Protein AF-A0A0F8Q8J5-F1 (afdb_monomer_lite)

Structure (mmCIF, N/CA/C/O backbone):
data_AF-A0A0F8Q8J5-F1
#
_entry.id   AF-A0A0F8Q8J5-F1
#
loop_
_atom_site.group_PDB
_atom_site.id
_atom_site.type_symbol
_atom_site.label_atom_id
_atom_site.label_alt_id
_atom_site.label_comp_id
_atom_site.label_asym_id
_atom_site.label_entity_id
_atom_site.label_seq_id
_atom_site.pdbx_PDB_ins_code
_atom_site.Cartn_x
_atom_site.Cartn_y
_atom_site.Cartn_z
_atom_site.occupancy
_atom_site.B_iso_or_equiv
_atom_site.auth_seq_id
_atom_site.auth_comp_id
_atom_site.auth_asym_id
_atom_site.auth_atom_id
_atom_site.pdbx_PDB_model_num
ATOM 1 N N . MET A 1 1 ? 13.272 12.198 31.734 1.00 34.09 1 MET A N 1
ATOM 2 C CA . MET A 1 1 ? 12.388 11.013 31.678 1.00 34.09 1 MET A CA 1
ATOM 3 C C . MET A 1 1 ? 11.364 11.241 30.573 1.00 34.09 1 MET A C 1
ATOM 5 O O . MET A 1 1 ? 10.399 11.965 30.778 1.00 34.09 1 MET A O 1
ATOM 9 N N . THR A 1 2 ? 11.617 10.752 29.359 1.00 37.69 2 THR A N 1
ATOM 10 C CA . THR A 1 2 ? 10.671 10.881 28.241 1.00 37.69 2 THR A CA 1
ATOM 11 C C . THR A 1 2 ? 9.545 9.869 28.432 1.00 37.69 2 THR A C 1
ATOM 13 O O . THR A 1 2 ? 9.753 8.661 28.356 1.00 37.69 2 THR A O 1
ATOM 16 N N . ASN A 1 3 ? 8.344 10.369 28.731 1.00 39.03 3 ASN A N 1
ATOM 17 C CA . ASN A 1 3 ? 7.137 9.562 28.869 1.00 39.03 3 ASN A CA 1
ATOM 18 C C . ASN A 1 3 ? 6.794 8.907 27.526 1.00 39.03 3 ASN A C 1
ATOM 20 O O . ASN A 1 3 ? 6.099 9.488 26.690 1.00 39.03 3 ASN A O 1
ATOM 24 N N . ASN A 1 4 ? 7.257 7.673 27.330 1.00 47.84 4 ASN A N 1
ATOM 25 C CA . ASN A 1 4 ? 6.847 6.821 26.225 1.00 47.84 4 ASN A CA 1
ATOM 26 C C . ASN A 1 4 ? 5.393 6.380 26.472 1.00 47.84 4 ASN A C 1
ATOM 28 O O . ASN A 1 4 ? 5.122 5.302 26.998 1.00 47.84 4 ASN A O 1
ATOM 32 N N . LYS A 1 5 ? 4.428 7.240 26.114 1.00 44.72 5 LYS A N 1
ATOM 33 C CA . LYS A 1 5 ? 3.005 6.879 26.027 1.00 44.72 5 LYS A CA 1
ATOM 34 C C . LYS A 1 5 ? 2.845 5.844 24.912 1.00 44.72 5 LYS A C 1
ATOM 36 O O . LYS A 1 5 ? 2.511 6.174 23.775 1.00 44.72 5 LYS A O 1
ATOM 41 N N . PHE A 1 6 ? 3.070 4.574 25.235 1.00 51.75 6 PHE A N 1
ATOM 42 C CA . PHE A 1 6 ? 2.708 3.456 24.375 1.00 51.75 6 PHE A CA 1
ATOM 43 C C . PHE A 1 6 ? 1.179 3.341 24.366 1.00 51.75 6 PHE A C 1
ATOM 45 O O . PHE A 1 6 ? 0.557 2.615 25.138 1.00 51.75 6 PHE A O 1
ATOM 52 N N . SER A 1 7 ? 0.541 4.143 23.512 1.00 49.03 7 SER A N 1
ATOM 53 C CA . SER A 1 7 ? -0.896 4.078 23.270 1.00 49.03 7 SER A CA 1
ATOM 54 C C . SER A 1 7 ? -1.212 2.767 22.546 1.00 49.03 7 SER A C 1
ATOM 56 O O . SER A 1 7 ? -1.188 2.687 21.315 1.00 49.03 7 SER A O 1
ATOM 58 N N . GLY A 1 8 ? -1.522 1.715 23.309 1.00 49.91 8 GLY A N 1
ATOM 59 C CA . GLY A 1 8 ? -1.891 0.390 22.789 1.00 49.91 8 GLY A CA 1
ATOM 60 C C . GLY A 1 8 ? -3.088 0.396 21.821 1.00 49.91 8 GLY A C 1
ATOM 61 O O . GLY A 1 8 ? -3.301 -0.564 21.080 1.00 49.91 8 GLY A O 1
ATOM 62 N N . LYS A 1 9 ? -3.846 1.502 21.743 1.00 52.50 9 LYS A N 1
ATOM 63 C CA . LYS A 1 9 ? -4.926 1.691 20.760 1.00 52.50 9 LYS A CA 1
ATOM 64 C C . LYS A 1 9 ? -4.408 1.919 19.332 1.00 52.50 9 LYS A C 1
ATOM 66 O O . LYS A 1 9 ? -5.085 1.537 18.378 1.00 52.50 9 LYS A O 1
ATOM 71 N N . THR A 1 10 ? -3.220 2.500 19.160 1.00 55.69 10 THR A N 1
ATOM 72 C CA . THR A 1 10 ? -2.660 2.822 17.833 1.00 55.69 10 THR A CA 1
ATOM 73 C C . THR A 1 10 ? -1.982 1.610 17.184 1.00 55.69 10 THR A C 1
ATOM 75 O O . THR A 1 10 ? -2.026 1.456 15.960 1.00 55.69 10 THR A O 1
ATOM 78 N N . GLN A 1 11 ? -1.417 0.697 17.982 1.00 56.94 11 GLN A N 1
ATOM 79 C CA . GLN A 1 11 ? -0.799 -0.527 17.459 1.00 56.94 11 GLN A CA 1
ATOM 80 C C . GLN A 1 11 ? -1.823 -1.546 16.941 1.00 56.94 11 GLN A C 1
ATOM 82 O O . GLN A 1 11 ? -1.641 -2.082 15.848 1.00 56.94 11 GLN A O 1
ATOM 87 N N . ARG A 1 12 ? -2.954 -1.750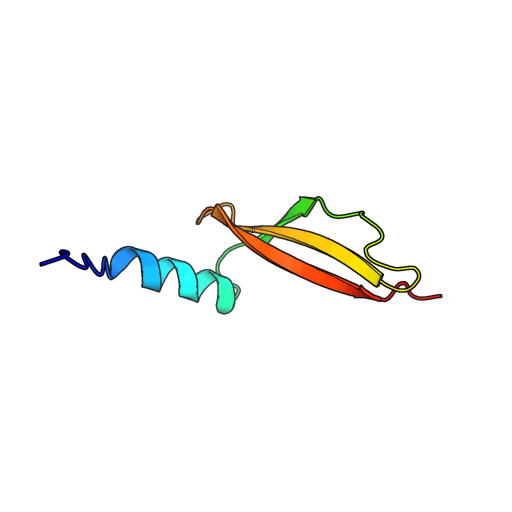 17.638 1.00 59.38 12 ARG A N 1
ATOM 88 C CA . ARG A 1 12 ? -4.024 -2.647 17.150 1.00 59.38 12 ARG A CA 1
ATOM 89 C C . ARG A 1 12 ? -4.610 -2.192 15.812 1.00 59.38 12 ARG A C 1
ATOM 91 O O . ARG A 1 12 ? -4.845 -3.010 14.935 1.00 59.38 12 ARG A O 1
ATOM 98 N N . LYS A 1 13 ? -4.788 -0.884 15.601 1.00 62.78 13 LYS A N 1
ATOM 99 C CA . LYS A 1 13 ? -5.252 -0.355 14.303 1.00 62.78 13 LYS A CA 1
ATOM 100 C C . LYS A 1 13 ? -4.253 -0.620 13.172 1.00 62.78 13 LYS A C 1
ATOM 102 O O . LYS A 1 13 ? -4.659 -0.790 12.027 1.00 62.78 13 LYS A O 1
ATOM 107 N N . ASN A 1 14 ? -2.961 -0.684 13.490 1.00 67.75 14 ASN A N 1
ATOM 108 C CA . ASN A 1 14 ? -1.909 -0.954 12.517 1.00 67.75 14 ASN A CA 1
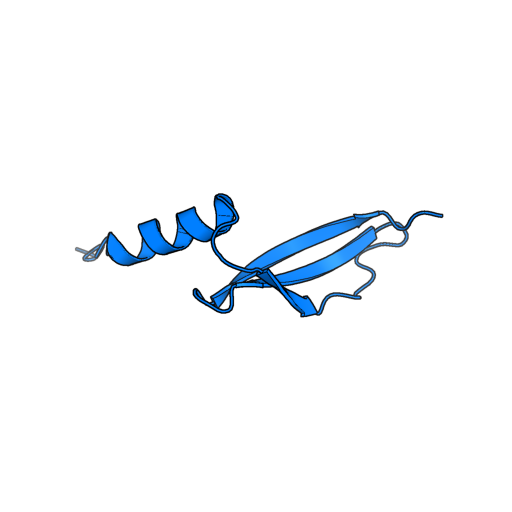ATOM 109 C C . ASN A 1 14 ? -1.886 -2.413 12.046 1.00 67.75 14 ASN A C 1
ATOM 111 O O . ASN A 1 14 ? -1.587 -2.639 10.874 1.00 67.75 14 ASN A O 1
ATOM 115 N N . ILE A 1 15 ? -2.205 -3.386 12.911 1.00 80.12 15 ILE A N 1
ATOM 116 C CA . ILE A 1 15 ? -2.156 -4.808 12.532 1.00 80.12 15 ILE A CA 1
ATOM 117 C C . ILE A 1 15 ? -3.262 -5.188 11.546 1.00 80.12 15 ILE A C 1
ATOM 119 O O . ILE A 1 15 ? -3.036 -5.962 10.623 1.00 80.12 15 ILE A O 1
ATOM 123 N N . LEU A 1 16 ? -4.425 -4.542 11.654 1.00 83.62 16 LEU A N 1
ATOM 124 C CA . LEU A 1 16 ? -5.556 -4.733 10.740 1.00 83.62 16 LEU A CA 1
ATOM 125 C C . LEU A 1 16 ? -5.226 -4.348 9.287 1.00 83.62 16 LEU A C 1
ATOM 127 O O . LEU A 1 16 ? -5.820 -4.881 8.352 1.00 83.62 16 LEU A O 1
ATOM 131 N N . CYS A 1 17 ? -4.257 -3.452 9.085 1.00 85.12 17 CYS A N 1
ATOM 132 C CA . CYS A 1 17 ? -3.729 -3.120 7.764 1.00 85.12 17 CYS A CA 1
ATOM 133 C C . CYS A 1 17 ? -2.891 -4.259 7.160 1.00 85.12 17 CYS A C 1
ATOM 135 O O . CYS A 1 17 ? -2.923 -4.453 5.944 1.00 85.12 17 CYS A O 1
ATOM 137 N N . PHE A 1 18 ? -2.147 -4.992 7.994 1.00 79.56 18 PHE A N 1
ATOM 138 C CA . PHE A 1 18 ? -1.337 -6.141 7.578 1.00 79.56 18 PHE A CA 1
ATOM 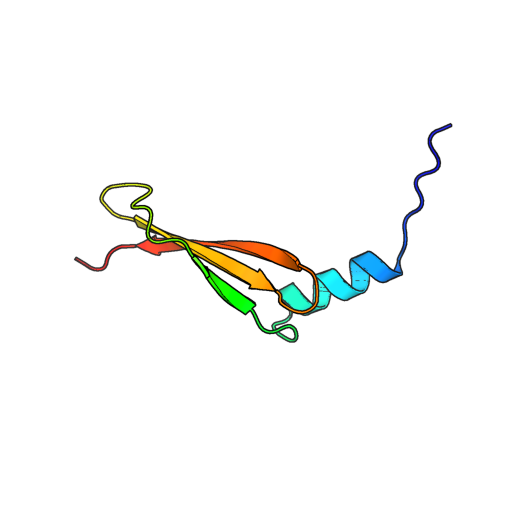139 C C . PHE A 1 18 ? -2.194 -7.388 7.340 1.00 79.56 18 PHE A C 1
ATOM 141 O O . PHE A 1 18 ? -1.952 -8.109 6.383 1.00 79.56 18 PHE A O 1
ATOM 148 N N . LEU A 1 19 ? -3.244 -7.583 8.143 1.00 85.56 19 LEU A N 1
ATOM 149 C CA . LEU A 1 19 ? -4.206 -8.684 7.999 1.00 85.56 19 LEU A CA 1
ATOM 150 C C . LEU A 1 19 ? -5.203 -8.496 6.837 1.00 85.56 19 LEU A C 1
ATOM 152 O O . LEU A 1 19 ? -6.093 -9.315 6.656 1.00 85.56 19 LEU A O 1
ATOM 156 N N . GLY A 1 20 ? -5.114 -7.398 6.078 1.00 82.38 20 GLY A N 1
ATOM 157 C CA . GLY A 1 20 ? -5.998 -7.132 4.933 1.00 82.38 20 GLY A CA 1
ATOM 158 C C . GLY A 1 20 ? -7.416 -6.662 5.284 1.00 82.38 20 GLY A C 1
ATOM 159 O O . GLY A 1 20 ? -8.196 -6.368 4.385 1.00 82.38 20 GLY A O 1
ATOM 160 N N . VAL A 1 21 ? -7.748 -6.516 6.571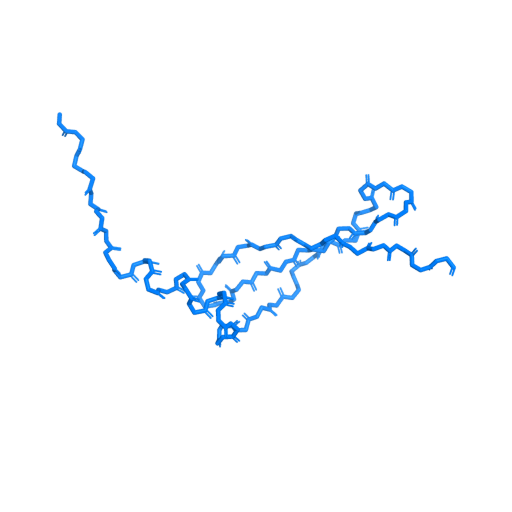 1.00 89.00 21 VAL A N 1
ATOM 161 C CA . VAL A 1 21 ? -9.064 -6.036 7.032 1.00 89.00 21 VAL A CA 1
ATOM 162 C C . VAL A 1 21 ? -9.287 -4.574 6.649 1.00 89.00 21 VAL A C 1
ATOM 164 O O . VAL A 1 21 ? -10.387 -4.166 6.272 1.00 89.00 21 VAL A O 1
ATOM 167 N N . HIS A 1 22 ? -8.248 -3.744 6.756 1.00 89.38 22 HIS A N 1
ATOM 168 C CA . HIS A 1 22 ? -8.341 -2.366 6.297 1.00 89.38 22 HIS A CA 1
ATOM 169 C C . HIS A 1 22 ? -8.137 -2.268 4.790 1.00 89.38 22 HIS A C 1
ATOM 171 O O . HIS A 1 22 ? -7.107 -2.680 4.256 1.00 89.38 22 HIS A O 1
ATOM 177 N N . LYS A 1 23 ? -9.100 -1.626 4.124 1.00 86.19 23 LYS A N 1
ATOM 178 C CA . LYS A 1 23 ? -9.011 -1.327 2.698 1.00 86.19 23 LYS A CA 1
ATOM 179 C C . LYS A 1 23 ? -7.854 -0.366 2.427 1.00 86.19 23 LYS A C 1
ATOM 181 O O . LYS A 1 23 ? -7.709 0.676 3.077 1.00 86.19 23 LYS A O 1
ATOM 186 N N . TRP A 1 24 ? -7.045 -0.747 1.449 1.00 89.25 24 TRP A N 1
ATOM 187 C CA . TRP A 1 24 ? -5.960 0.049 0.905 1.00 89.25 24 TRP A CA 1
ATOM 188 C C . TRP A 1 24 ? -6.436 0.687 -0.394 1.00 89.25 24 TRP A C 1
ATOM 190 O O . TRP A 1 24 ? -6.839 -0.021 -1.311 1.00 89.25 24 TRP A O 1
ATOM 200 N N . GLU A 1 25 ? -6.378 2.009 -0.474 1.00 89.12 25 GLU A N 1
ATOM 201 C CA . GLU A 1 25 ? -6.723 2.757 -1.678 1.00 89.12 25 GLU A CA 1
ATOM 202 C C . GLU A 1 25 ? -5.438 3.199 -2.369 1.00 89.12 25 GLU A C 1
ATOM 204 O O . GLU A 1 25 ? -4.490 3.645 -1.712 1.00 89.12 25 GLU A O 1
ATOM 209 N N . ARG A 1 26 ? -5.378 3.054 -3.694 1.00 86.94 26 ARG A N 1
ATOM 210 C CA . ARG A 1 26 ? -4.240 3.553 -4.461 1.00 86.94 26 ARG A CA 1
ATOM 211 C C . ARG A 1 26 ? -4.290 5.074 -4.441 1.00 86.94 26 ARG A C 1
ATOM 213 O O . ARG A 1 26 ? -5.174 5.671 -5.037 1.00 86.94 26 ARG A O 1
ATOM 220 N N . SER A 1 27 ? -3.321 5.682 -3.770 1.00 84.00 27 SER A N 1
ATOM 221 C CA . SER A 1 27 ? -3.249 7.138 -3.641 1.00 84.00 27 SER A CA 1
ATOM 222 C C . SER A 1 27 ? -2.353 7.778 -4.696 1.00 84.00 27 SER A C 1
ATOM 224 O O . SER A 1 27 ? -2.355 8.995 -4.835 1.00 84.00 27 SER A O 1
ATOM 226 N N . GLY A 1 28 ? -1.551 6.985 -5.408 1.00 80.19 28 GLY A N 1
ATOM 227 C CA . GLY A 1 28 ? -0.668 7.485 -6.452 1.00 80.19 28 GLY A CA 1
ATOM 228 C C . GLY A 1 28 ? 0.431 6.489 -6.788 1.00 80.19 28 GLY A C 1
ATOM 229 O O . GLY A 1 28 ? 0.290 5.283 -6.573 1.00 80.19 28 GLY A O 1
ATOM 230 N N . GLY A 1 29 ? 1.539 7.007 -7.304 1.00 69.50 29 GLY A N 1
ATOM 231 C CA . GLY A 1 29 ? 2.675 6.197 -7.720 1.00 69.50 29 GLY A CA 1
ATOM 232 C C . GLY A 1 29 ? 2.461 5.692 -9.141 1.00 69.50 29 GLY A C 1
ATOM 233 O O . GLY A 1 29 ? 1.793 4.687 -9.395 1.00 69.50 29 GLY A O 1
ATOM 234 N N . LEU A 1 30 ? 2.990 6.477 -10.066 1.00 63.12 30 LEU A N 1
ATOM 235 C CA . LEU A 1 30 ? 3.337 6.099 -11.433 1.00 63.12 30 LEU A CA 1
ATOM 236 C C . LEU A 1 30 ? 4.759 6.586 -11.745 1.00 63.12 30 LEU A C 1
ATOM 238 O O . LEU A 1 30 ? 5.164 6.594 -12.903 1.00 63.12 30 LEU A O 1
ATOM 242 N N . ASN A 1 31 ? 5.523 6.973 -10.714 1.00 60.62 31 ASN A N 1
ATOM 243 C CA . ASN A 1 31 ? 6.918 7.326 -10.892 1.00 60.62 31 ASN A CA 1
ATOM 244 C C . ASN A 1 31 ? 7.670 6.054 -11.265 1.00 60.62 31 ASN A C 1
ATOM 246 O O . ASN A 1 31 ? 7.658 5.045 -10.549 1.00 60.62 31 ASN A O 1
ATOM 250 N N . ILE A 1 32 ? 8.265 6.097 -12.451 1.00 60.78 32 ILE A N 1
ATOM 251 C CA . ILE A 1 32 ? 9.226 5.110 -12.905 1.00 60.78 32 ILE A CA 1
ATOM 252 C C . ILE A 1 32 ? 10.427 5.273 -11.975 1.00 60.78 32 ILE A C 1
ATOM 254 O O . ILE A 1 32 ? 11.259 6.143 -12.187 1.00 60.78 32 ILE A O 1
ATOM 258 N N . TYR A 1 33 ? 10.465 4.488 -10.898 1.00 64.06 33 TYR A N 1
ATOM 259 C CA . TYR A 1 33 ? 11.588 4.505 -9.961 1.00 64.06 33 TYR A CA 1
ATOM 260 C C . TYR A 1 33 ? 12.873 4.046 -10.663 1.00 64.06 33 TYR A C 1
ATOM 262 O O . TYR A 1 33 ? 13.949 4.576 -10.420 1.00 64.06 33 TYR A O 1
ATOM 270 N N . SER A 1 34 ? 12.749 3.082 -11.582 1.00 65.00 34 SER A N 1
ATOM 271 C CA . SER A 1 34 ? 13.827 2.648 -12.468 1.00 65.00 34 SER A CA 1
ATOM 272 C C . SER A 1 34 ? 13.246 2.050 -13.753 1.00 65.00 34 SER A C 1
ATOM 274 O O . SER A 1 34 ? 12.052 1.735 -13.807 1.00 65.00 34 SER A O 1
ATOM 276 N N . SER A 1 35 ? 14.065 1.875 -14.795 1.00 70.31 35 SER A N 1
ATOM 277 C CA . SER A 1 35 ? 13.637 1.441 -16.136 1.00 70.31 35 SER A CA 1
ATOM 278 C C . SER A 1 35 ? 12.722 0.213 -16.119 1.00 70.31 35 SER A C 1
ATOM 280 O O . SER A 1 35 ? 11.774 0.169 -16.903 1.00 70.31 35 SER A O 1
ATOM 282 N N . ASN A 1 36 ? 12.899 -0.686 -15.145 1.00 79.56 36 ASN A N 1
ATOM 283 C CA . ASN A 1 36 ? 12.189 -1.963 -15.051 1.00 79.56 36 ASN A CA 1
ATOM 284 C C . ASN A 1 36 ? 11.118 -2.036 -13.951 1.00 79.56 36 ASN A C 1
ATOM 286 O O . ASN A 1 36 ? 10.420 -3.042 -13.868 1.00 79.56 36 ASN A O 1
ATOM 290 N N . VAL A 1 37 ? 10.945 -1.008 -13.110 1.00 79.94 37 VAL A N 1
ATOM 291 C CA . VAL A 1 37 ? 9.988 -1.046 -11.986 1.00 79.94 37 VAL A CA 1
ATOM 292 C C . VAL A 1 37 ? 9.095 0.189 -11.942 1.00 79.94 37 VAL A C 1
ATOM 294 O O . VAL A 1 37 ? 9.477 1.294 -12.328 1.00 79.94 37 VAL A O 1
ATOM 297 N N . ARG A 1 38 ? 7.867 -0.001 -11.469 1.00 84.31 38 ARG A N 1
ATOM 298 C CA . ARG A 1 38 ? 6.892 1.054 -11.195 1.00 84.31 38 ARG A CA 1
ATOM 299 C C . ARG A 1 38 ? 6.610 1.067 -9.707 1.00 84.31 38 ARG A C 1
ATOM 301 O O . ARG A 1 38 ? 6.261 0.040 -9.129 1.00 84.31 38 ARG A O 1
ATOM 308 N N . GLU A 1 39 ? 6.726 2.241 -9.108 1.00 87.31 39 GLU A N 1
ATOM 309 C CA . GLU A 1 39 ? 6.362 2.436 -7.715 1.00 87.31 39 GLU A CA 1
ATOM 310 C C . GLU A 1 39 ? 4.883 2.820 -7.613 1.00 87.31 39 GLU A C 1
ATOM 312 O O . GLU A 1 39 ? 4.416 3.711 -8.323 1.00 87.31 39 GLU A O 1
ATOM 317 N N . LYS A 1 40 ? 4.137 2.153 -6.729 1.00 88.25 40 LYS A N 1
ATOM 318 C CA . LYS A 1 40 ? 2.733 2.447 -6.418 1.00 88.25 40 LYS A CA 1
ATOM 319 C C . LYS A 1 40 ? 2.585 2.772 -4.940 1.00 88.25 40 LYS A C 1
ATOM 321 O O . LYS A 1 40 ? 3.050 2.019 -4.085 1.00 88.25 40 LYS A O 1
ATOM 326 N N . TYR A 1 41 ? 1.873 3.847 -4.625 1.00 88.69 41 TYR A N 1
ATOM 327 C CA . TYR A 1 41 ? 1.563 4.216 -3.247 1.00 88.69 41 TYR A CA 1
ATOM 328 C C . TYR A 1 41 ? 0.123 3.870 -2.897 1.00 88.69 41 TYR A C 1
ATOM 330 O O . TYR A 1 41 ? -0.815 4.198 -3.630 1.00 88.69 41 TYR A O 1
ATOM 338 N N . PHE A 1 42 ? -0.057 3.294 -1.716 1.00 89.31 42 PHE A N 1
ATOM 339 C CA . PHE A 1 42 ? -1.362 2.988 -1.156 1.00 89.31 42 PHE A CA 1
ATOM 340 C C . PHE A 1 42 ? -1.520 3.650 0.203 1.00 89.31 42 PHE A C 1
ATOM 342 O O . PHE A 1 42 ? -0.610 3.608 1.033 1.00 89.31 42 PHE A O 1
ATOM 349 N N . LEU A 1 43 ? -2.696 4.221 0.436 1.00 90.50 43 LEU A N 1
ATOM 350 C CA . LEU A 1 43 ? -3.094 4.771 1.721 1.00 90.50 43 LEU A CA 1
ATOM 351 C C . LEU A 1 43 ? -4.234 3.945 2.302 1.00 90.50 43 LEU A C 1
ATOM 353 O O . LEU A 1 43 ? -5.200 3.593 1.628 1.00 90.50 43 LEU A O 1
ATOM 357 N N . CYS A 1 44 ? -4.133 3.644 3.588 1.00 90.19 44 CYS A N 1
ATOM 358 C CA . CYS A 1 44 ? -5.242 3.103 4.347 1.00 90.19 44 CYS A CA 1
ATOM 359 C C . CYS A 1 44 ? -6.177 4.251 4.735 1.00 90.19 44 CYS A C 1
ATOM 361 O O . CYS A 1 44 ? -5.834 5.060 5.597 1.00 90.19 44 CYS A O 1
ATOM 363 N N . LYS A 1 45 ? -7.387 4.291 4.173 1.00 86.44 45 LYS A N 1
ATOM 364 C CA . LYS A 1 45 ? -8.373 5.355 4.452 1.00 86.44 45 LYS A CA 1
ATOM 365 C C . LYS A 1 45 ? -8.838 5.395 5.911 1.00 86.44 45 LYS A C 1
ATOM 367 O O . LYS A 1 45 ? -9.330 6.415 6.371 1.00 86.44 45 LYS A O 1
ATOM 372 N N . ARG A 1 46 ? -8.659 4.296 6.653 1.00 85.50 46 ARG A N 1
ATOM 373 C CA . ARG A 1 46 ? -9.068 4.176 8.061 1.00 85.50 46 ARG A CA 1
ATOM 374 C C . ARG A 1 46 ? -7.987 4.590 9.060 1.00 85.50 46 ARG A C 1
ATOM 376 O O . ARG A 1 46 ? -8.311 4.995 10.171 1.00 85.50 46 ARG A O 1
ATOM 383 N N . CYS A 1 47 ? -6.713 4.447 8.698 1.00 86.50 47 CYS A N 1
ATOM 384 C CA . CYS A 1 47 ? -5.585 4.680 9.611 1.00 86.50 47 CYS A CA 1
ATOM 385 C C . CYS A 1 47 ? -4.621 5.765 9.147 1.00 86.50 47 CYS A C 1
ATOM 387 O O . CYS A 1 47 ? -3.726 6.116 9.905 1.00 86.50 47 CYS A O 1
ATOM 389 N N . GLY A 1 48 ? -4.717 6.208 7.893 1.00 84.19 48 GLY A N 1
ATOM 390 C CA . GLY A 1 48 ? -3.729 7.088 7.269 1.00 84.19 48 GLY A CA 1
ATOM 391 C C . GLY A 1 48 ? -2.387 6.413 6.967 1.00 84.19 48 GLY A C 1
ATOM 392 O O . GLY A 1 48 ? -1.469 7.069 6.487 1.00 84.19 48 GLY A O 1
ATOM 393 N N . LYS A 1 49 ? -2.240 5.103 7.223 1.00 86.31 49 LYS A N 1
ATOM 394 C CA . LYS A 1 49 ? -0.988 4.379 6.963 1.00 86.31 49 LYS A CA 1
ATOM 395 C C . LYS A 1 49 ? -0.681 4.375 5.468 1.00 86.31 49 LYS A C 1
ATOM 397 O O . LYS A 1 49 ? -1.573 4.078 4.675 1.00 86.31 49 LYS A O 1
ATOM 402 N N . LYS A 1 50 ? 0.575 4.631 5.103 1.00 87.50 50 LYS A N 1
ATOM 403 C CA . LYS A 1 50 ? 1.074 4.531 3.728 1.00 87.50 50 LYS A CA 1
ATOM 404 C C . LYS A 1 50 ? 1.868 3.240 3.548 1.00 87.50 50 LYS A C 1
ATOM 406 O O . LYS A 1 50 ? 2.624 2.855 4.437 1.00 87.50 50 LYS A O 1
ATOM 411 N 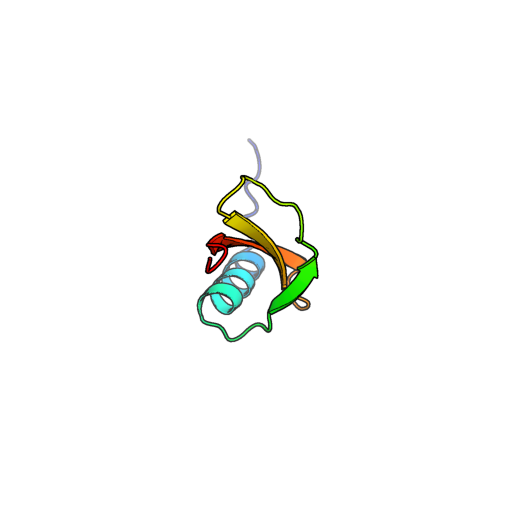N . LYS A 1 51 ? 1.693 2.577 2.409 1.00 86.44 51 LYS A N 1
ATOM 412 C CA . LYS A 1 51 ? 2.597 1.524 1.935 1.00 86.44 51 LYS A CA 1
ATOM 413 C C . LYS A 1 51 ? 2.991 1.796 0.491 1.00 86.44 51 LYS A C 1
ATOM 415 O O . LYS A 1 51 ? 2.199 2.348 -0.276 1.00 86.44 51 LYS A O 1
ATOM 420 N N . THR A 1 52 ? 4.194 1.375 0.139 1.00 87.94 52 THR A N 1
ATOM 421 C CA . THR A 1 52 ? 4.738 1.467 -1.211 1.00 87.94 52 THR A CA 1
ATOM 422 C C . THR A 1 52 ? 4.908 0.057 -1.754 1.00 87.94 52 THR A C 1
ATOM 424 O O . THR A 1 52 ? 5.378 -0.824 -1.038 1.00 87.94 52 THR A O 1
ATOM 427 N N . VAL A 1 53 ? 4.475 -0.169 -2.989 1.00 87.94 53 VAL A N 1
ATOM 428 C CA . VAL A 1 53 ? 4.617 -1.448 -3.687 1.00 87.94 53 VAL A CA 1
ATOM 429 C C . VAL A 1 53 ? 5.408 -1.206 -4.962 1.00 87.94 53 VAL A C 1
ATOM 431 O O . VAL A 1 53 ? 5.100 -0.282 -5.716 1.00 87.94 53 VAL A O 1
ATOM 434 N N . TYR A 1 54 ? 6.409 -2.045 -5.192 1.00 86.62 54 TYR A N 1
ATOM 435 C CA . TYR A 1 54 ? 7.236 -2.030 -6.390 1.00 86.62 54 TYR A CA 1
ATOM 436 C C . TYR A 1 54 ? 6.774 -3.160 -7.295 1.00 86.62 54 TYR A C 1
ATOM 438 O O . TYR A 1 54 ? 6.852 -4.328 -6.920 1.00 86.62 54 TYR A O 1
ATOM 446 N N . GLU A 1 55 ? 6.263 -2.815 -8.470 1.00 83.88 55 GLU A N 1
ATOM 447 C CA . GLU A 1 55 ? 5.869 -3.801 -9.472 1.00 83.88 55 GLU A CA 1
ATOM 448 C C . GLU A 1 55 ? 6.831 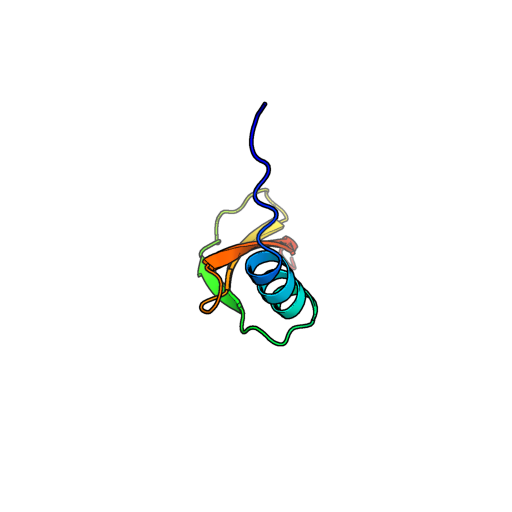-3.755 -10.656 1.00 83.88 55 GLU A C 1
ATOM 450 O O . GLU A 1 55 ? 7.126 -2.662 -11.153 1.00 83.88 55 GLU A O 1
ATOM 455 N N . PRO A 1 56 ? 7.311 -4.911 -11.142 1.00 84.31 56 PRO A N 1
ATOM 456 C CA . PRO A 1 56 ? 8.078 -4.948 -12.373 1.00 84.31 56 PRO A CA 1
ATOM 457 C C . PRO A 1 56 ? 7.190 -4.505 -13.539 1.00 84.31 56 PRO A C 1
ATOM 459 O O . PRO A 1 56 ? 6.001 -4.834 -13.613 1.00 84.31 56 PRO A O 1
ATOM 462 N N . LYS A 1 57 ? 7.766 -3.757 -14.478 1.00 75.31 57 LYS A N 1
ATOM 463 C CA . LYS A 1 57 ? 7.146 -3.550 -15.784 1.00 75.31 57 LYS A CA 1
ATOM 464 C C . LYS A 1 57 ? 7.210 -4.899 -16.495 1.00 75.31 57 LYS A C 1
ATOM 466 O O . LYS A 1 57 ? 8.303 -5.367 -16.792 1.00 75.31 57 LYS A O 1
ATOM 471 N N . LYS A 1 58 ? 6.064 -5.546 -16.714 1.00 69.56 58 LYS A N 1
ATOM 472 C CA . LYS A 1 58 ? 6.007 -6.651 -17.675 1.00 69.56 58 LYS A CA 1
ATOM 473 C C . LYS A 1 58 ? 6.371 -6.048 -19.035 1.00 69.56 58 LYS A C 1
ATOM 475 O O . LYS A 1 58 ? 5.668 -5.137 -19.477 1.00 69.56 58 LYS A O 1
ATOM 480 N N . GLY A 1 59 ? 7.538 -6.438 -19.547 1.00 61.12 59 GLY A N 1
ATOM 481 C CA . GLY A 1 59 ? 7.975 -6.147 -20.911 1.00 61.12 59 GLY A CA 1
ATOM 482 C C . GLY A 1 59 ? 7.154 -6.925 -21.920 1.00 61.12 59 GLY A C 1
ATOM 483 O O . GLY A 1 59 ? 6.543 -7.939 -21.508 1.00 61.12 59 GLY A O 1
#

Sequence (59 aa):
MTNNKFSGKTQRKNILCFLGVHKWERSGGLNIYSSNVREKYFLCKRCGKKKTVYEPKKG

Secondary structure (DSSP, 8-state):
-------HHHHHHHHHHHTT-SPEEEEE----SBTTEEEEEEEETTT--EEEEEEE---

Foldseek 3Di:
DPPPPPPVVLVVVVVCVVVVVFDWDFPDWQPCPDPFWTKTWTARPVNRDIDIDIDTDPD

pLDDT: mean 74.08, std 15.89, range [34.09, 90.5]

Organism: Methanosarcina mazei (NCBI:txid2209)

Radius of gyration: 15.61 Å; chains: 1; bounding box: 23×20×53 Å